Protein AF-A0A6I5E7V3-F1 (afdb_monomer_lite)

Structure (mmCIF, N/CA/C/O backbone):
data_AF-A0A6I5E7V3-F1
#
_entry.id   AF-A0A6I5E7V3-F1
#
loop_
_atom_site.group_PDB
_atom_site.id
_atom_site.type_symbol
_atom_site.label_atom_id
_atom_site.label_alt_id
_atom_site.label_comp_id
_atom_site.label_asym_id
_atom_site.label_entity_id
_atom_site.label_seq_id
_atom_site.pdbx_PDB_ins_code
_atom_site.Cartn_x
_atom_site.Cartn_y
_atom_site.Cartn_z
_atom_site.occupancy
_atom_site.B_iso_or_equiv
_atom_site.auth_seq_id
_atom_site.auth_comp_id
_atom_site.auth_asym_id
_atom_site.auth_atom_id
_atom_site.pdbx_PDB_model_num
ATOM 1 N N . MET A 1 1 ? 5.083 7.981 7.259 1.00 50.03 1 MET A N 1
ATOM 2 C CA . MET A 1 1 ? 5.840 6.918 6.560 1.00 50.03 1 MET A CA 1
ATOM 3 C C . MET A 1 1 ? 4.975 5.668 6.533 1.00 50.03 1 MET A C 1
ATOM 5 O O . MET A 1 1 ? 4.428 5.334 7.573 1.00 50.03 1 MET A O 1
ATOM 9 N N . GLY A 1 2 ? 4.778 5.042 5.370 1.00 62.69 2 GLY A N 1
ATOM 10 C CA . GLY A 1 2 ? 4.039 3.775 5.251 1.00 62.69 2 GLY A CA 1
ATOM 11 C C . GLY A 1 2 ? 4.969 2.565 5.369 1.00 62.69 2 GLY A C 1
ATOM 12 O O . GLY A 1 2 ? 6.182 2.717 5.234 1.00 62.69 2 GLY A O 1
ATOM 13 N N . ARG A 1 3 ? 4.413 1.370 5.610 1.00 70.62 3 ARG A N 1
ATOM 14 C CA . ARG A 1 3 ? 5.173 0.113 5.521 1.00 70.62 3 ARG A CA 1
ATOM 15 C C . ARG A 1 3 ? 5.495 -0.175 4.052 1.00 70.62 3 ARG A C 1
ATOM 17 O O . ARG A 1 3 ? 4.611 -0.074 3.204 1.00 70.62 3 ARG A 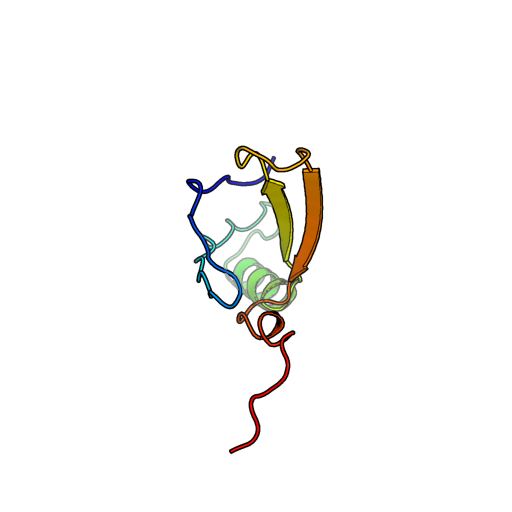O 1
ATOM 24 N N . ALA A 1 4 ? 6.751 -0.502 3.763 1.00 73.44 4 ALA A N 1
ATOM 25 C CA . ALA A 1 4 ? 7.173 -0.989 2.455 1.00 73.44 4 ALA A CA 1
ATOM 26 C C . ALA A 1 4 ? 7.169 -2.521 2.461 1.00 73.44 4 ALA A C 1
ATOM 28 O O . ALA A 1 4 ? 7.525 -3.134 3.466 1.00 73.44 4 ALA A O 1
ATOM 29 N N . VAL A 1 5 ? 6.774 -3.121 1.343 1.00 76.06 5 VAL A N 1
ATOM 30 C CA . VAL A 1 5 ? 6.881 -4.566 1.109 1.00 76.06 5 VAL A CA 1
ATOM 31 C C . VAL A 1 5 ? 8.042 -4.839 0.161 1.00 76.06 5 VAL A C 1
ATOM 33 O O . VAL A 1 5 ? 8.461 -3.946 -0.581 1.00 76.06 5 VAL A O 1
ATOM 36 N N . SER A 1 6 ? 8.562 -6.066 0.185 1.00 80.06 6 SER A N 1
ATOM 37 C CA . SER A 1 6 ? 9.570 -6.497 -0.783 1.00 80.06 6 SER A CA 1
ATOM 38 C C . SER A 1 6 ? 9.056 -6.316 -2.218 1.00 80.06 6 SER A C 1
ATOM 40 O O . SER A 1 6 ? 7.864 -6.532 -2.463 1.00 80.06 6 SER A O 1
ATOM 42 N N . PRO A 1 7 ? 9.925 -5.938 -3.171 1.00 76.31 7 PRO A N 1
ATOM 43 C CA . PRO A 1 7 ? 9.556 -5.883 -4.579 1.00 76.31 7 PRO A CA 1
ATOM 44 C C . PRO A 1 7 ? 9.018 -7.229 -5.070 1.00 76.31 7 PRO A C 1
ATOM 46 O O . PRO A 1 7 ? 9.514 -8.284 -4.672 1.00 76.31 7 PRO A O 1
ATOM 49 N N . VAL A 1 8 ? 8.031 -7.176 -5.961 1.00 74.75 8 VAL A N 1
ATOM 50 C CA . VAL A 1 8 ? 7.483 -8.348 -6.652 1.00 74.75 8 VAL A CA 1
ATOM 51 C C . VAL A 1 8 ? 7.678 -8.187 -8.155 1.00 74.75 8 VAL A C 1
ATOM 53 O O . VAL A 1 8 ? 7.619 -7.071 -8.673 1.00 74.75 8 VAL A O 1
ATOM 56 N N . PHE A 1 9 ? 7.901 -9.300 -8.847 1.00 73.69 9 PHE A N 1
ATOM 57 C CA . PHE A 1 9 ? 7.861 -9.348 -10.305 1.00 73.69 9 PHE A CA 1
ATOM 58 C C . PHE A 1 9 ? 6.428 -9.637 -10.744 1.00 73.69 9 PHE A C 1
ATOM 60 O O . PHE A 1 9 ? 5.772 -10.494 -10.157 1.00 73.69 9 PHE A O 1
ATOM 67 N N . VAL A 1 10 ? 5.947 -8.892 -11.736 1.00 71.50 10 VAL A N 1
ATOM 68 C CA . VAL A 1 10 ? 4.615 -9.060 -12.325 1.00 71.50 10 VAL A CA 1
ATOM 69 C C . VAL A 1 10 ? 4.727 -8.938 -13.842 1.00 71.50 10 VAL A C 1
ATOM 71 O O . VAL A 1 10 ? 5.397 -8.030 -14.341 1.00 71.50 10 VAL A O 1
ATOM 74 N N . GLU A 1 11 ? 4.083 -9.840 -14.570 1.00 77.06 11 GLU A N 1
ATOM 75 C CA . GLU A 1 11 ? 3.899 -9.764 -16.018 1.00 77.06 11 GLU A CA 1
ATOM 76 C C . GLU A 1 11 ? 2.612 -8.992 -16.375 1.00 77.06 11 GLU A C 1
ATOM 78 O O . GLU A 1 11 ? 1.751 -8.750 -15.517 1.00 77.06 11 GLU A O 1
ATOM 83 N N . PRO A 1 12 ? 2.436 -8.556 -17.637 1.00 72.06 12 PRO A N 1
ATOM 84 C CA . PRO A 1 12 ? 1.184 -7.950 -18.074 1.00 72.06 12 PRO A CA 1
ATOM 85 C C . PRO A 1 12 ? -0.014 -8.888 -17.853 1.00 72.06 12 PRO A C 1
ATOM 87 O O . PRO A 1 12 ? -0.145 -9.910 -18.517 1.00 72.06 12 PRO A O 1
ATOM 90 N N . GLY A 1 13 ? -0.914 -8.504 -16.945 1.00 69.25 13 GLY A N 1
ATOM 91 C CA . GLY A 1 13 ? -2.104 -9.286 -16.586 1.00 69.25 13 GLY A CA 1
ATOM 92 C C . GLY A 1 13 ? -1.996 -10.032 -15.253 1.00 69.25 13 GLY A C 1
ATOM 93 O O . GLY A 1 13 ? -3.015 -10.522 -14.765 1.00 69.25 13 GLY A O 1
ATOM 94 N N . ASP A 1 14 ? -0.813 -10.060 -14.636 1.00 71.12 14 ASP A N 1
ATOM 95 C CA . ASP A 1 14 ? -0.623 -10.681 -13.329 1.00 71.12 14 ASP A CA 1
ATOM 96 C C . ASP A 1 14 ? -1.339 -9.930 -12.207 1.00 71.12 14 ASP A C 1
ATOM 98 O O . ASP A 1 14 ? -1.509 -8.706 -12.217 1.00 71.12 14 ASP A O 1
ATOM 102 N N . MET A 1 15 ? -1.703 -10.693 -11.177 1.00 69.50 15 MET A N 1
ATOM 103 C CA . MET A 1 15 ? -2.309 -10.183 -9.957 1.00 69.50 15 MET A CA 1
ATOM 104 C C . MET A 1 15 ? -1.483 -10.599 -8.742 1.00 69.50 15 MET A C 1
ATOM 106 O O . ME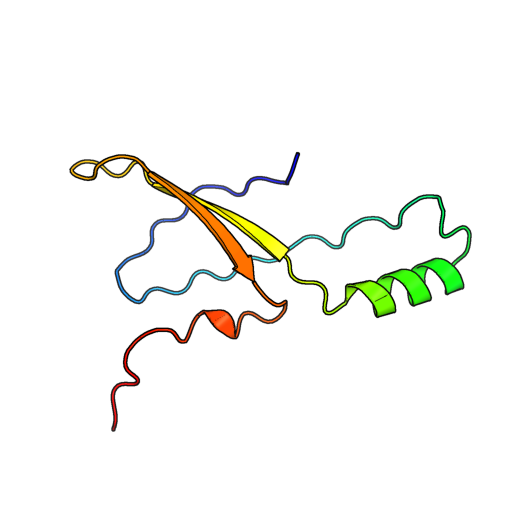T A 1 15 ? -1.359 -11.781 -8.430 1.00 69.50 15 MET A O 1
ATOM 110 N N . ALA A 1 16 ? -0.977 -9.605 -8.014 1.00 71.25 16 ALA A N 1
ATOM 111 C CA . ALA A 1 16 ? -0.335 -9.799 -6.721 1.00 71.25 16 ALA A CA 1
ATOM 112 C C . ALA A 1 16 ? -1.292 -9.389 -5.591 1.00 71.25 16 ALA A C 1
ATOM 114 O O . ALA A 1 16 ? -1.812 -8.270 -5.573 1.00 71.25 16 ALA A O 1
ATOM 115 N N . LEU A 1 17 ? -1.521 -10.298 -4.640 1.00 72.25 17 LEU A N 1
ATOM 116 C CA . LEU A 1 17 ? -2.313 -10.038 -3.440 1.00 72.25 17 LEU A CA 1
ATOM 117 C C . LEU A 1 17 ? -1.390 -9.675 -2.278 1.00 72.25 17 LEU A C 1
ATOM 119 O O . LEU A 1 17 ? -0.446 -10.399 -1.972 1.00 72.25 17 LEU A O 1
ATOM 123 N N . PHE A 1 18 ? -1.706 -8.575 -1.600 1.00 74.00 18 PHE A N 1
ATOM 124 C CA . PHE A 1 18 ? -0.977 -8.115 -0.424 1.00 74.00 18 PHE A CA 1
ATOM 125 C C . PHE A 1 18 ? -1.921 -8.051 0.771 1.00 74.00 18 PHE A C 1
ATOM 127 O O . PHE A 1 18 ? -3.005 -7.470 0.685 1.00 74.00 18 PHE A O 1
ATOM 134 N N . SER A 1 19 ? -1.498 -8.619 1.897 1.00 73.25 19 SER A N 1
ATOM 135 C CA . SER A 1 19 ? -2.160 -8.409 3.179 1.00 73.25 19 SER A CA 1
ATOM 136 C C . SER A 1 19 ? -1.626 -7.140 3.827 1.00 73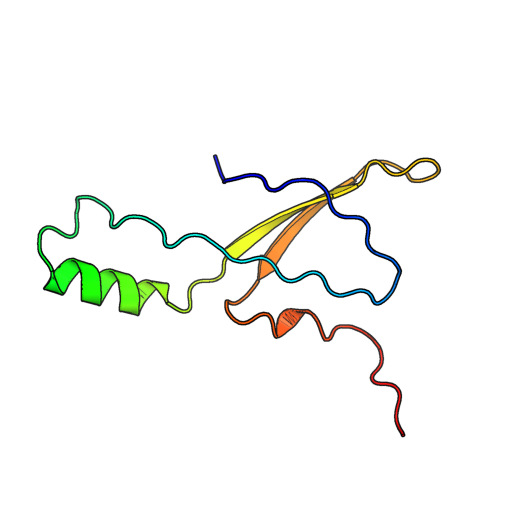.25 19 SER A C 1
ATOM 138 O O . SER A 1 19 ? -0.415 -6.950 3.939 1.00 73.25 19 SER A O 1
ATOM 140 N N . THR A 1 20 ? -2.522 -6.282 4.299 1.00 71.56 20 THR A N 1
ATOM 141 C CA . THR A 1 20 ? -2.147 -5.201 5.207 1.00 71.56 20 THR A CA 1
ATOM 142 C C . THR A 1 20 ? -2.246 -5.693 6.635 1.00 71.56 20 THR A C 1
ATOM 144 O O . THR A 1 20 ? -3.282 -6.242 7.019 1.00 71.56 20 THR A O 1
ATOM 147 N N . ASP A 1 21 ? -1.217 -5.438 7.435 1.00 70.44 21 ASP A N 1
ATOM 148 C CA . ASP A 1 21 ? -1.339 -5.623 8.874 1.00 70.44 21 ASP A CA 1
ATOM 149 C C . ASP A 1 21 ? -2.454 -4.722 9.416 1.00 70.44 21 ASP A C 1
ATOM 151 O O . ASP A 1 21 ? -2.574 -3.564 8.987 1.00 70.44 21 ASP A O 1
ATOM 155 N N . PRO A 1 22 ? -3.266 -5.215 10.366 1.00 66.25 22 PRO A N 1
ATOM 156 C CA . PRO A 1 22 ? -4.207 -4.367 11.070 1.00 66.25 22 PRO A CA 1
ATOM 157 C C . PRO A 1 22 ? -3.453 -3.173 11.654 1.00 66.25 22 PRO A C 1
ATOM 159 O O . PRO A 1 22 ? -2.450 -3.336 12.352 1.00 66.25 22 PRO A O 1
ATOM 162 N N . SER A 1 23 ? -3.924 -1.963 11.357 1.00 67.81 23 SER A N 1
ATOM 163 C CA . SER A 1 23 ? -3.386 -0.786 12.033 1.00 67.81 23 SER A CA 1
ATOM 164 C C . SER A 1 23 ? -3.686 -0.889 13.530 1.00 67.81 23 SER A C 1
ATOM 166 O O . SER A 1 23 ? -4.696 -1.469 13.939 1.00 67.81 23 SER A O 1
ATOM 168 N N . VAL A 1 24 ? -2.785 -0.359 14.351 1.00 65.38 24 VAL A N 1
ATOM 169 C CA . VAL A 1 24 ? -3.029 -0.249 15.789 1.00 65.38 24 VAL A CA 1
ATOM 170 C C . VAL A 1 24 ? -3.970 0.931 16.014 1.00 65.38 24 VAL A C 1
ATOM 172 O O . VAL A 1 24 ? -3.869 1.955 15.335 1.00 65.38 24 VAL A O 1
ATOM 175 N N . ARG A 1 25 ? -4.908 0.758 16.944 1.00 70.00 25 ARG A N 1
ATOM 176 C CA . ARG A 1 25 ? -5.857 1.782 17.379 1.00 70.00 25 ARG A CA 1
ATOM 177 C C . ARG A 1 25 ? -5.108 3.065 17.796 1.00 70.00 25 ARG A C 1
ATOM 179 O O . ARG A 1 25 ? -4.183 2.957 18.598 1.00 70.00 25 ARG A O 1
ATOM 186 N N . PRO A 1 26 ? -5.505 4.257 17.316 1.00 71.44 26 PRO A N 1
ATOM 187 C CA . PRO A 1 26 ? -4.988 5.523 17.835 1.00 71.44 26 PRO A CA 1
ATOM 188 C C . PRO A 1 26 ? -5.371 5.743 19.307 1.00 71.44 26 PRO A C 1
ATOM 190 O O . PRO A 1 26 ? -6.467 5.364 19.718 1.00 71.44 26 PRO A O 1
ATOM 193 N N . ASP A 1 27 ? -4.516 6.420 20.076 1.00 73.88 27 ASP A N 1
ATOM 194 C CA . ASP A 1 27 ? -4.699 6.619 21.527 1.00 73.88 27 ASP A CA 1
ATOM 195 C C . ASP A 1 27 ? -5.987 7.373 21.907 1.00 73.88 27 ASP A C 1
ATOM 197 O O . ASP A 1 27 ? -6.473 7.238 23.023 1.00 73.88 27 ASP A O 1
ATOM 201 N N . CYS A 1 28 ? -6.592 8.116 20.973 1.00 74.38 28 CYS A N 1
ATOM 202 C CA . CYS A 1 28 ? -7.851 8.839 21.188 1.00 74.38 28 CYS A CA 1
ATOM 203 C C . CYS A 1 28 ? -9.102 7.947 21.290 1.00 74.38 28 CYS A C 1
ATOM 205 O O . CYS A 1 28 ? -10.193 8.449 21.555 1.00 74.38 28 CYS A O 1
ATOM 207 N N . TYR A 1 29 ? -8.972 6.639 21.067 1.00 75.06 29 TYR A N 1
ATOM 208 C CA . TYR A 1 29 ? -10.042 5.670 21.280 1.00 75.06 29 TYR A CA 1
ATOM 209 C C . TYR A 1 29 ? -9.724 4.881 22.550 1.00 75.06 29 TYR A C 1
ATOM 211 O O . TYR A 1 29 ? -9.073 3.850 22.483 1.00 75.06 29 TYR A O 1
ATOM 219 N N . GLU A 1 30 ? -10.127 5.381 23.713 1.00 75.81 30 GLU A N 1
ATOM 220 C CA . GLU A 1 30 ? -9.552 4.947 24.998 1.00 75.81 30 GLU A CA 1
ATOM 221 C C . GLU A 1 30 ? -9.987 3.530 25.435 1.00 75.81 30 GLU A C 1
ATOM 223 O O . GLU A 1 30 ? -9.221 2.821 26.091 1.00 75.81 30 GLU A O 1
ATOM 228 N N . ASP A 1 31 ? -11.146 3.045 24.979 1.00 82.62 31 ASP A N 1
ATOM 229 C CA . ASP A 1 31 ? -11.744 1.770 25.403 1.00 82.62 31 ASP A CA 1
ATOM 230 C C . ASP A 1 31 ? -11.943 0.751 24.249 1.00 82.62 31 ASP A C 1
ATOM 232 O O . ASP A 1 31 ? -11.642 1.011 23.076 1.00 82.62 31 ASP A O 1
ATOM 236 N N . ALA A 1 32 ? -12.409 -0.456 24.596 1.00 78.44 32 ALA A N 1
ATOM 237 C CA . ALA A 1 32 ? -12.691 -1.532 23.639 1.00 78.44 32 ALA A CA 1
ATOM 238 C C . ALA A 1 32 ? -13.851 -1.190 22.681 1.00 78.44 32 ALA A C 1
ATOM 240 O O . ALA A 1 32 ? -13.878 -1.641 21.534 1.00 78.44 32 ALA A O 1
ATOM 241 N N . GLU A 1 33 ? -14.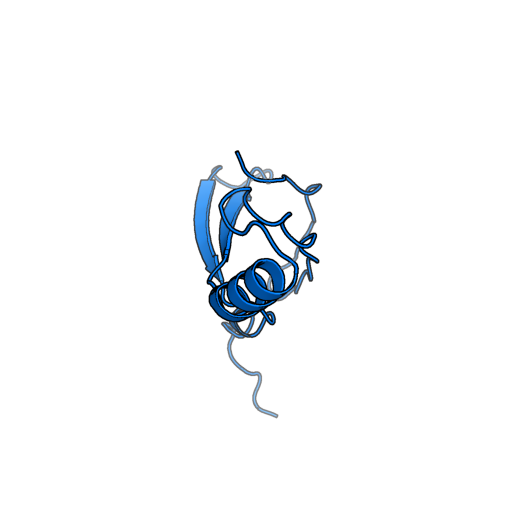798 -0.360 23.115 1.00 83.62 33 GLU A N 1
ATOM 242 C CA . GLU A 1 33 ? -15.907 0.104 22.285 1.00 83.62 33 GLU A CA 1
ATOM 243 C C . GLU A 1 33 ? -15.429 1.154 21.268 1.00 83.62 33 GLU A C 1
ATOM 245 O O . GLU A 1 33 ? -15.814 1.128 20.100 1.00 83.62 33 GLU A O 1
ATOM 250 N N . GLY A 1 34 ? -14.504 2.022 21.669 1.00 82.31 34 GLY A N 1
ATOM 251 C CA . GLY A 1 34 ? -13.769 2.964 20.846 1.00 82.31 34 GLY A CA 1
ATOM 252 C C . GLY A 1 34 ? -12.924 2.252 19.803 1.00 82.31 34 GLY A C 1
ATOM 253 O O . GLY A 1 34 ? -12.942 2.657 18.642 1.00 82.31 34 GLY A O 1
ATOM 254 N N . GLU A 1 35 ? -12.267 1.148 20.166 1.00 81.56 35 GLU A N 1
ATOM 255 C CA . GLU A 1 35 ? -11.596 0.288 19.192 1.00 81.56 35 GLU A CA 1
ATOM 256 C C . GLU A 1 35 ? -12.584 -0.246 18.151 1.00 81.56 35 GLU A C 1
ATOM 258 O O . GLU A 1 35 ? -12.321 -0.182 16.949 1.00 81.56 35 GLU A O 1
ATOM 263 N N . GLN A 1 36 ? -13.746 -0.726 18.588 1.00 82.38 36 GLN A N 1
ATOM 264 C CA . GLN A 1 36 ? -14.751 -1.260 17.680 1.00 82.38 36 GLN A CA 1
ATOM 265 C C . GLN A 1 36 ? -15.361 -0.170 16.781 1.00 82.38 36 GLN A C 1
ATOM 267 O O . GLN A 1 36 ? -15.571 -0.417 15.591 1.00 82.38 36 GLN A O 1
ATOM 272 N N . ARG A 1 37 ? -15.598 1.044 17.298 1.00 84.75 37 ARG A N 1
ATOM 273 C CA . ARG A 1 37 ? -16.025 2.215 16.508 1.00 84.75 37 ARG A CA 1
ATOM 274 C C . ARG A 1 37 ? -14.974 2.593 15.472 1.00 84.75 37 ARG A C 1
ATOM 276 O O . ARG A 1 37 ? -15.312 2.764 14.304 1.00 84.75 37 ARG A O 1
ATOM 283 N N . TRP A 1 38 ? -13.707 2.655 15.875 1.00 83.31 38 TRP A N 1
ATOM 284 C CA . TRP A 1 38 ? -12.590 2.928 14.977 1.00 83.31 38 TRP A CA 1
ATOM 285 C C . TRP A 1 38 ? -12.497 1.870 13.869 1.00 83.31 38 TRP A C 1
ATOM 287 O O . TRP A 1 38 ? -12.482 2.203 12.682 1.00 83.31 38 TRP A O 1
ATOM 297 N N . ARG A 1 39 ? -12.547 0.582 14.225 1.00 81.88 39 ARG A N 1
ATOM 298 C CA . ARG A 1 39 ? -12.554 -0.516 13.250 1.00 81.88 39 ARG A CA 1
ATOM 299 C C . ARG A 1 39 ? -13.716 -0.392 12.275 1.00 81.88 39 ARG A C 1
ATOM 301 O O . ARG A 1 39 ? -13.502 -0.566 11.083 1.00 81.88 39 ARG A O 1
ATOM 308 N N . GLN A 1 40 ? -14.924 -0.081 12.741 1.00 83.25 40 GLN A N 1
ATOM 309 C CA . GLN A 1 40 ? -16.082 0.097 11.861 1.00 83.25 40 GLN A CA 1
ATOM 310 C C . GLN A 1 40 ? -15.925 1.298 10.925 1.00 83.25 40 GLN A C 1
ATOM 312 O O . GLN A 1 40 ? -16.157 1.162 9.726 1.00 83.25 40 GLN A O 1
ATOM 317 N N . GLN A 1 41 ? -15.478 2.438 11.452 1.00 82.69 41 GLN A N 1
ATOM 318 C CA . GLN A 1 41 ? -15.291 3.672 10.693 1.00 82.69 41 GLN A CA 1
ATOM 319 C C . GLN A 1 41 ? -14.275 3.504 9.557 1.00 82.69 41 GLN A C 1
ATOM 321 O O . GLN A 1 41 ? -14.472 4.036 8.466 1.00 82.69 41 GLN A O 1
ATOM 326 N N . TYR A 1 42 ? -13.206 2.742 9.795 1.00 79.50 42 TYR A N 1
ATOM 327 C CA . TYR A 1 42 ? -12.100 2.611 8.846 1.00 79.50 42 TYR A CA 1
ATOM 328 C C . TYR A 1 42 ? -12.034 1.257 8.127 1.00 79.50 42 TYR A C 1
ATOM 330 O O . TYR A 1 42 ? -11.194 1.090 7.246 1.00 79.50 42 TYR A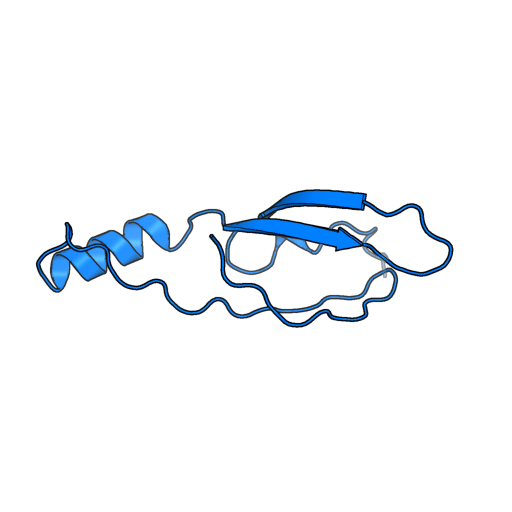 O 1
ATOM 338 N N . ARG A 1 43 ? -12.947 0.312 8.405 1.00 78.06 43 ARG A N 1
ATOM 339 C CA . ARG A 1 43 ? -13.018 -1.002 7.725 1.00 78.06 43 ARG A CA 1
ATOM 340 C C . ARG A 1 43 ? -13.079 -0.876 6.199 1.00 78.06 43 ARG A C 1
ATOM 342 O O . ARG A 1 43 ? -12.530 -1.721 5.501 1.00 78.06 43 ARG A O 1
ATOM 349 N N . GLY A 1 44 ? -13.767 0.148 5.694 1.00 76.62 44 GLY A N 1
ATOM 350 C CA . GLY A 1 44 ? -13.927 0.421 4.262 1.00 76.62 44 GLY A CA 1
ATOM 351 C C . GLY A 1 44 ? -13.016 1.524 3.717 1.00 76.62 44 GLY A C 1
ATOM 352 O O . GLY A 1 44 ? -13.177 1.918 2.562 1.00 76.62 44 GLY A O 1
ATOM 353 N N . ALA A 1 45 ? -12.108 2.069 4.532 1.00 81.00 45 ALA A N 1
ATOM 354 C CA . ALA A 1 45 ? -11.299 3.213 4.134 1.00 81.00 45 ALA A CA 1
ATOM 355 C C . ALA A 1 45 ? -10.371 2.860 2.965 1.00 81.00 45 ALA A C 1
ATOM 357 O O . ALA A 1 45 ? -9.761 1.791 2.931 1.00 81.00 45 ALA A O 1
ATOM 358 N N . ARG A 1 46 ? -10.259 3.780 2.002 1.00 82.31 46 ARG A N 1
ATOM 359 C CA . ARG A 1 46 ? -9.357 3.621 0.859 1.00 82.31 46 ARG A CA 1
ATOM 360 C C . ARG A 1 46 ? -7.908 3.661 1.336 1.00 82.31 46 ARG A C 1
ATOM 362 O O . ARG A 1 46 ? -7.543 4.470 2.185 1.00 82.31 46 ARG A O 1
ATOM 369 N N . ILE A 1 47 ? -7.079 2.811 0.748 1.00 79.00 47 ILE A N 1
ATOM 370 C CA . ILE A 1 47 ? -5.658 2.699 1.065 1.00 79.00 47 ILE A CA 1
ATOM 371 C C . ILE A 1 47 ? -4.872 3.411 -0.028 1.00 79.00 47 ILE A C 1
ATOM 373 O O . ILE A 1 47 ? -5.063 3.136 -1.214 1.00 79.00 47 ILE A O 1
ATOM 377 N N . ARG A 1 48 ? -3.969 4.318 0.355 1.00 83.50 48 ARG A N 1
ATOM 378 C CA . ARG A 1 48 ? -3.044 4.943 -0.592 1.00 83.50 48 ARG A CA 1
ATOM 379 C C . ARG A 1 48 ? -1.843 4.037 -0.829 1.00 83.50 48 ARG A C 1
ATOM 381 O O . ARG A 1 48 ? -1.112 3.721 0.105 1.00 83.50 48 ARG A O 1
ATOM 388 N N . LEU A 1 49 ? -1.618 3.682 -2.088 1.00 78.56 49 LEU A N 1
ATOM 389 C CA . LEU A 1 49 ? -0.448 2.944 -2.538 1.00 78.56 49 LEU A CA 1
ATOM 390 C C . LEU A 1 49 ? 0.456 3.842 -3.383 1.00 78.56 49 LEU A C 1
ATOM 392 O O . LEU A 1 49 ? 0.003 4.768 -4.065 1.00 78.56 49 LEU A O 1
ATOM 396 N N . TRP A 1 50 ? 1.750 3.541 -3.334 1.00 84.69 50 TRP A N 1
ATOM 397 C CA . TRP A 1 50 ? 2.758 4.078 -4.238 1.00 84.69 50 TRP A CA 1
ATOM 398 C C . TRP A 1 50 ? 3.436 2.905 -4.936 1.00 84.69 50 TRP A C 1
ATOM 400 O O . TRP A 1 50 ? 3.904 1.990 -4.265 1.00 84.69 50 TRP A O 1
ATOM 410 N N . ALA A 1 51 ? 3.508 2.954 -6.262 1.00 81.25 51 ALA A N 1
ATOM 411 C CA . ALA A 1 51 ? 4.255 2.000 -7.068 1.00 81.25 51 ALA A CA 1
ATOM 412 C C . ALA A 1 51 ? 5.457 2.705 -7.695 1.00 81.25 51 ALA A C 1
ATOM 414 O O . ALA A 1 51 ? 5.330 3.827 -8.191 1.00 81.25 51 ALA A O 1
ATOM 415 N N . THR A 1 52 ? 6.605 2.040 -7.677 1.00 85.44 52 THR A N 1
ATOM 416 C CA . THR A 1 52 ? 7.844 2.523 -8.289 1.00 85.44 52 THR A CA 1
ATOM 417 C C . THR A 1 52 ? 8.331 1.462 -9.262 1.00 85.44 52 THR A C 1
ATOM 419 O O . THR A 1 52 ? 8.428 0.299 -8.883 1.00 85.44 52 THR A O 1
ATOM 422 N N . CYS A 1 53 ? 8.648 1.857 -10.493 1.00 82.94 53 CYS A N 1
ATOM 423 C CA . CYS A 1 53 ? 9.267 0.975 -11.477 1.00 82.94 53 CYS A CA 1
ATOM 424 C C . CYS A 1 53 ? 10.700 1.413 -11.755 1.00 82.94 53 CYS A C 1
ATOM 426 O O . CYS A 1 53 ? 10.963 2.591 -12.013 1.00 82.94 53 CYS A O 1
ATOM 428 N N . THR A 1 54 ? 11.602 0.437 -11.716 1.00 86.56 54 THR A N 1
ATOM 429 C CA . THR A 1 54 ? 13.034 0.583 -12.003 1.00 86.56 54 THR A CA 1
ATOM 430 C C . THR A 1 54 ? 13.540 -0.535 -12.920 1.00 86.56 54 THR A C 1
ATOM 432 O O . THR A 1 54 ? 14.716 -0.882 -12.862 1.00 86.56 54 THR A O 1
ATOM 435 N N . ALA A 1 55 ? 12.654 -1.151 -13.711 1.00 83.25 55 ALA A N 1
ATOM 436 C CA . ALA A 1 55 ? 13.023 -2.227 -14.627 1.00 83.25 55 ALA A CA 1
ATOM 437 C C . ALA A 1 55 ? 13.999 -1.728 -15.708 1.00 83.25 55 ALA A C 1
ATOM 439 O O . ALA A 1 55 ? 13.861 -0.611 -16.213 1.00 83.25 55 ALA A O 1
ATOM 440 N N . GLU A 1 56 ? 14.971 -2.565 -16.071 1.00 87.38 56 GLU A N 1
ATOM 441 C CA . GLU A 1 56 ? 15.913 -2.271 -17.153 1.00 87.38 56 GLU A CA 1
ATOM 442 C C . GLU A 1 56 ? 15.165 -2.079 -18.484 1.00 87.38 56 GLU A C 1
ATOM 444 O O . GLU A 1 56 ? 14.173 -2.752 -18.754 1.00 87.38 56 GLU A O 1
ATOM 449 N N . GLY A 1 57 ? 15.596 -1.114 -19.301 1.00 88.81 57 GLY A N 1
ATOM 450 C CA . GLY A 1 57 ? 14.928 -0.777 -20.566 1.00 88.81 57 GLY A CA 1
ATOM 451 C C . GLY A 1 57 ? 13.673 0.098 -20.430 1.00 88.81 57 GLY A C 1
ATOM 452 O O . GLY A 1 57 ? 13.140 0.549 -21.443 1.00 88.81 57 GLY A O 1
ATOM 453 N N . HIS A 1 58 ? 13.227 0.417 -19.209 1.00 81.00 58 HIS A N 1
ATOM 454 C CA . HIS A 1 58 ? 12.109 1.330 -18.958 1.00 81.00 58 HIS A CA 1
ATOM 455 C C . HIS A 1 58 ? 12.573 2.640 -18.309 1.00 81.00 58 HIS A C 1
ATOM 457 O O . HIS A 1 58 ? 13.459 2.659 -17.456 1.00 81.00 58 HIS A O 1
ATOM 463 N N . LYS A 1 59 ? 11.935 3.765 -18.669 1.00 88.12 59 LYS A N 1
ATOM 464 C CA . LYS A 1 59 ? 12.136 5.035 -17.954 1.00 88.12 59 LYS A CA 1
ATOM 465 C C . LYS A 1 59 ? 11.597 4.886 -16.523 1.00 88.12 59 LYS A C 1
ATOM 467 O O . LYS A 1 59 ? 10.406 4.595 -16.390 1.00 88.12 59 LYS A O 1
ATOM 472 N N . PRO A 1 60 ? 12.403 5.130 -15.472 1.00 91.19 60 PRO A N 1
ATOM 473 C CA . PRO A 1 60 ? 11.930 5.025 -14.099 1.00 91.19 60 PRO A CA 1
ATOM 474 C C . PRO A 1 60 ? 10.739 5.942 -13.835 1.00 91.19 60 PRO A C 1
ATOM 476 O O . PRO A 1 60 ? 10.708 7.094 -14.281 1.00 91.19 60 PRO A O 1
ATOM 479 N N . TRP A 1 61 ? 9.769 5.438 -13.080 1.00 89.56 61 TRP A N 1
ATOM 480 C CA . TRP A 1 61 ? 8.584 6.200 -12.709 1.00 89.56 61 TRP A CA 1
ATOM 481 C C . TRP A 1 61 ? 8.107 5.855 -11.305 1.00 89.56 61 TRP A C 1
ATOM 483 O O . TRP A 1 61 ? 8.388 4.785 -10.763 1.00 89.56 61 TRP A O 1
ATOM 493 N N . ARG A 1 62 ? 7.345 6.785 -10.725 1.00 89.50 62 ARG A N 1
ATOM 494 C CA . ARG A 1 62 ? 6.628 6.594 -9.470 1.00 89.50 62 ARG A CA 1
ATOM 495 C C . ARG A 1 62 ? 5.200 7.081 -9.636 1.00 89.50 62 ARG A C 1
ATOM 497 O O . ARG A 1 62 ? 4.973 8.231 -9.999 1.00 89.50 62 ARG A O 1
ATOM 504 N N . LEU A 1 63 ? 4.252 6.208 -9.339 1.00 85.19 63 LEU A N 1
ATOM 505 C CA . LEU A 1 63 ? 2.828 6.498 -9.379 1.00 85.19 63 LEU A CA 1
ATOM 506 C C . LEU A 1 63 ? 2.233 6.306 -7.999 1.00 85.19 63 LEU A C 1
ATOM 508 O O . LEU A 1 63 ? 2.770 5.599 -7.147 1.00 85.19 63 LEU A O 1
ATOM 512 N N . SER A 1 64 ? 1.108 6.962 -7.773 1.00 86.44 64 SER A N 1
ATOM 513 C CA . SER A 1 64 ? 0.337 6.771 -6.561 1.00 86.44 64 SER A CA 1
ATOM 514 C C . SER A 1 64 ? -1.125 6.603 -6.932 1.00 86.44 64 SER A C 1
ATOM 516 O O . SER A 1 64 ? -1.597 7.248 -7.868 1.00 86.44 64 SER A O 1
ATOM 518 N N . PHE A 1 65 ? -1.842 5.768 -6.192 1.00 81.19 65 PHE A N 1
ATOM 519 C CA . PHE A 1 65 ? -3.258 5.502 -6.421 1.00 81.19 65 PHE A CA 1
ATOM 520 C C . PHE A 1 65 ? -3.936 5.093 -5.114 1.00 81.19 65 PHE A C 1
ATOM 522 O O . PHE A 1 65 ? -3.279 4.697 -4.152 1.00 81.19 65 PHE A O 1
ATOM 529 N N . GLU A 1 66 ? -5.254 5.247 -5.056 1.00 84.00 66 GLU A N 1
ATOM 530 C CA . GLU A 1 66 ? -6.057 4.788 -3.926 1.00 84.00 66 GLU A CA 1
ATOM 531 C C . GLU A 1 66 ? -6.809 3.530 -4.302 1.00 84.00 66 GLU A C 1
ATOM 533 O O . GLU A 1 66 ? -7.479 3.501 -5.336 1.00 84.00 66 GLU A O 1
ATOM 538 N N . VAL A 1 67 ? -6.761 2.532 -3.429 1.00 78.44 67 VAL A N 1
ATOM 539 C CA . VAL A 1 67 ? -7.446 1.261 -3.628 1.00 78.44 67 VAL A CA 1
ATOM 540 C C . VAL A 1 67 ? -8.488 1.035 -2.537 1.00 78.44 67 VAL A C 1
ATOM 542 O O . VAL A 1 67 ? -8.215 1.313 -1.367 1.00 78.44 67 VAL A O 1
ATOM 545 N N . PRO A 1 68 ? -9.696 0.553 -2.874 1.00 76.12 68 PRO A N 1
ATOM 546 C CA . PRO A 1 68 ? -10.617 0.072 -1.860 1.00 76.12 68 PRO A CA 1
ATOM 547 C C . PRO A 1 68 ? -10.072 -1.219 -1.221 1.00 76.12 68 PRO A C 1
ATOM 549 O O . PRO A 1 68 ? -9.396 -2.006 -1.898 1.00 76.12 68 PRO A O 1
ATOM 552 N N . PRO A 1 69 ? -10.391 -1.477 0.056 1.00 71.38 69 PRO A N 1
ATOM 553 C CA . PRO A 1 69 ? -10.148 -2.779 0.661 1.00 71.38 69 PRO A CA 1
ATOM 554 C C . PRO A 1 69 ? -10.947 -3.863 -0.090 1.00 71.38 69 PRO A C 1
ATOM 556 O O . PRO A 1 69 ? -12.040 -3.603 -0.592 1.00 71.38 69 PRO A O 1
ATOM 559 N N . GLY A 1 70 ? -10.385 -5.071 -0.209 1.00 68.25 70 GLY A N 1
ATOM 560 C CA . GLY A 1 70 ? -11.031 -6.214 -0.879 1.00 68.25 70 GLY A CA 1
ATOM 561 C C . GLY A 1 70 ? -10.564 -6.517 -2.310 1.00 68.25 70 GLY A C 1
ATOM 562 O O . GLY A 1 70 ? -11.028 -7.482 -2.904 1.00 68.25 70 GLY A O 1
ATOM 563 N N . GLY A 1 71 ? -9.634 -5.742 -2.882 1.00 62.25 71 GLY A N 1
ATOM 564 C CA . GLY A 1 71 ? -8.923 -6.141 -4.113 1.00 62.25 71 GLY A CA 1
ATOM 565 C C . GLY A 1 71 ? -9.722 -6.055 -5.424 1.00 62.25 71 GLY A C 1
ATOM 566 O O . GLY A 1 71 ? -9.179 -6.327 -6.489 1.00 62.25 71 GLY A O 1
ATOM 567 N N . HIS A 1 72 ? -10.982 -5.608 -5.392 1.00 62.88 72 HIS A N 1
ATOM 568 C CA . HIS A 1 72 ? -11.858 -5.537 -6.576 1.00 62.88 72 HIS A CA 1
ATOM 569 C C . HIS A 1 72 ? -11.422 -4.526 -7.660 1.00 62.88 72 HIS A C 1
ATOM 571 O O . HIS A 1 72 ? -12.017 -4.479 -8.734 1.00 62.88 72 HIS A O 1
ATOM 577 N N . TRP A 1 73 ? -10.391 -3.719 -7.404 1.00 59.38 73 TRP A N 1
ATOM 578 C CA . TRP A 1 73 ? -9.852 -2.721 -8.334 1.00 59.38 73 TRP A CA 1
ATOM 579 C C . TRP A 1 73 ? -8.938 -3.317 -9.419 1.00 59.38 73 TRP A C 1
ATOM 581 O O . TRP A 1 73 ? -8.649 -2.633 -10.394 1.00 59.38 73 TRP A O 1
ATOM 591 N N . ALA A 1 74 ? -8.520 -4.581 -9.293 1.00 52.88 74 ALA A N 1
ATOM 592 C CA . ALA A 1 74 ? -7.635 -5.246 -10.255 1.00 52.88 74 ALA A CA 1
ATOM 593 C C . ALA A 1 74 ? -8.309 -5.614 -11.598 1.00 52.88 74 ALA A C 1
ATOM 595 O O . ALA A 1 74 ? -7.635 -6.049 -12.526 1.00 52.88 74 ALA A O 1
ATOM 596 N N . ARG A 1 75 ? -9.630 -5.431 -11.752 1.00 51.25 75 ARG A N 1
ATOM 597 C CA . ARG A 1 75 ? -10.370 -5.770 -12.988 1.00 51.25 75 ARG A CA 1
ATOM 598 C C . ARG A 1 75 ? -10.306 -4.687 -14.076 1.00 51.25 75 ARG A C 1
ATOM 600 O O . ARG A 1 75 ? -11.293 -4.457 -14.768 1.00 51.25 75 ARG A O 1
ATOM 607 N N . THR A 1 76 ? -9.168 -4.029 -14.269 1.00 44.28 76 THR A N 1
ATOM 608 C CA . THR A 1 76 ? -8.967 -3.152 -15.437 1.00 44.28 76 THR A CA 1
ATOM 609 C C . THR A 1 76 ? -8.095 -3.849 -16.473 1.00 44.28 76 THR A C 1
ATOM 611 O O . THR A 1 76 ? -6.911 -3.567 -16.611 1.00 44.28 76 THR A O 1
ATOM 614 N N . GLY A 1 77 ? -8.720 -4.775 -17.193 1.00 42.16 77 GLY A N 1
ATOM 615 C CA . GLY A 1 77 ? -8.247 -5.414 -18.419 1.00 42.16 77 GLY A CA 1
ATOM 616 C C . GLY A 1 77 ? -9.477 -5.916 -19.186 1.00 42.16 77 GLY A C 1
ATOM 617 O O . GLY A 1 77 ? -10.504 -6.165 -18.542 1.00 42.16 77 GLY A O 1
ATOM 618 N N . PRO A 1 78 ? -9.453 -6.004 -20.530 1.00 37.72 78 PRO A N 1
ATOM 619 C CA . PRO A 1 78 ? -10.598 -6.508 -21.279 1.00 37.72 78 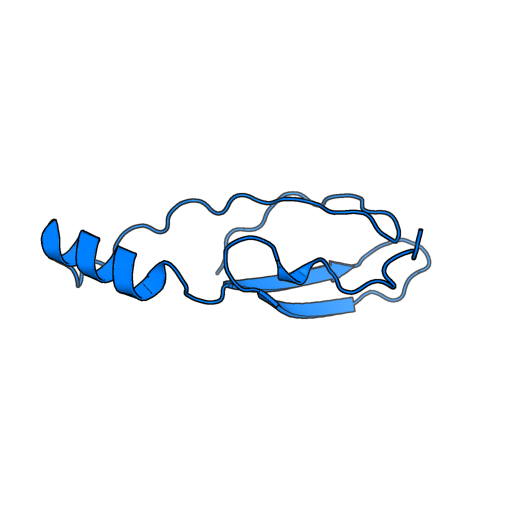PRO A CA 1
ATOM 620 C C . PRO A 1 78 ? -10.957 -7.895 -20.743 1.00 37.72 78 PRO A C 1
ATOM 622 O O . PRO A 1 78 ? -10.120 -8.794 -20.704 1.00 37.72 78 PRO A O 1
ATOM 625 N N . VAL A 1 79 ? -12.199 -8.050 -20.281 1.00 45.28 79 VAL A N 1
ATOM 626 C CA . VAL A 1 79 ? -12.756 -9.368 -19.980 1.00 45.28 79 VAL A CA 1
ATOM 627 C C . VAL A 1 79 ? -12.692 -10.138 -21.292 1.00 45.28 79 VAL A C 1
ATOM 629 O O . VAL A 1 79 ? -13.381 -9.762 -22.240 1.00 45.28 79 VAL A O 1
ATOM 632 N N . ALA A 1 80 ? -11.838 -11.159 -21.372 1.00 38.69 80 ALA A N 1
ATOM 633 C CA . ALA A 1 80 ? -11.910 -12.118 -22.462 1.00 38.69 80 ALA A CA 1
ATOM 634 C C . ALA A 1 80 ? -13.326 -12.704 -22.426 1.00 38.69 80 ALA A C 1
ATOM 636 O O . ALA A 1 80 ? -13.706 -13.364 -21.457 1.00 38.69 80 ALA A O 1
ATOM 637 N N . GLN A 1 81 ? -14.142 -12.337 -23.414 1.00 39.22 81 GLN A N 1
ATOM 638 C CA . GLN A 1 81 ? -15.469 -12.909 -23.583 1.00 39.22 81 GLN A CA 1
ATOM 639 C C . GLN A 1 81 ? -15.275 -14.360 -24.026 1.00 39.22 81 GLN A C 1
ATOM 641 O O . GLN A 1 81 ? -14.470 -14.622 -24.922 1.00 39.22 81 GLN A O 1
ATOM 646 N N . ALA A 1 82 ? -15.950 -15.271 -23.327 1.00 46.81 82 ALA A N 1
ATOM 647 C CA . ALA A 1 82 ? -16.058 -16.676 -23.700 1.00 46.81 82 ALA A CA 1
ATOM 648 C C . ALA A 1 82 ? -17.013 -16.851 -24.886 1.00 46.81 82 ALA A C 1
ATOM 650 O O . ALA A 1 82 ? -17.962 -16.037 -24.989 1.00 46.81 82 ALA A O 1
#

pLDDT: mean 73.41, std 12.77, range [37.72, 91.19]

Secondary structure (DSSP, 8-state):
-PPP-------TT-----PPPPPPPPTT--SHHHHHHHHHHHTTPPEEEEEEE--TTS--EEEEEEE-TTSGGG--S-----

Sequence (82 aa):
MGRAVSPVFVEPGDMALFSTDPSVRPDCYEDAEGEQRWRQQYRGARIRLWATCTAEGHKPWRLSFEVPPGGHWARTGPVAQA

Foldseek 3Di:
DDDDDDDDDDDVLDDDDDDDDDDDDDVVQPDPVSVVVVCVVCVFPWDKDKDWDDDPPDDTDIDIDTHTPPRPVSPPDPDPDD

Radius of gyration: 17.13 Å; chains: 1; bounding box: 32×26×49 Å